Protein AF-A0A8J6DWL9-F1 (afdb_monomer_lite)

Sequence (102 aa):
MTIVRAIIVTQKTMNDPSEKLWHAGCRATQNITPTCPDTTMAVGKATPELKKTLKSAVVAVPCPLKKTVKYDDVKVVMKQGSKGPLKGILGYSEDQVVSCDF

Radius of gyration: 17.66 Å; chains: 1; bounding box: 42×32×41 Å

Foldseek 3Di:
DADDDDDDPQADCDQDDDPPDNLSSHRPVVDDRQDFDCVQVVVCVVPVVCVVQDDTDSDDDDRDDPDDDDPVVVLVVLVCCCVPPCPPNRDDDPDPDDPVVD

InterPro domains:
  IPR020829 Glyceraldehyde 3-phosphate dehydrogenase, catalytic domain [PF02800] (1-102)
  IPR020831 Glyceraldehyde/Erythrose phosphate dehydrogenase family [PTHR10836] (1-102)

Secondary structure (DSSP, 8-state):
--------TTS-SS----SS-GGGGS-TTT-------THHHHHHHHSGGGTTT----SSPPP---SS---HHHHHHHHHHHHHTTTTTT-----S---GGG-

pLDDT: mean 82.61, std 11.93, range [39.47, 94.88]

Organism: Galemys pyrenaicus (NCBI:txid202257)

Structure (mmCIF, N/CA/C/O 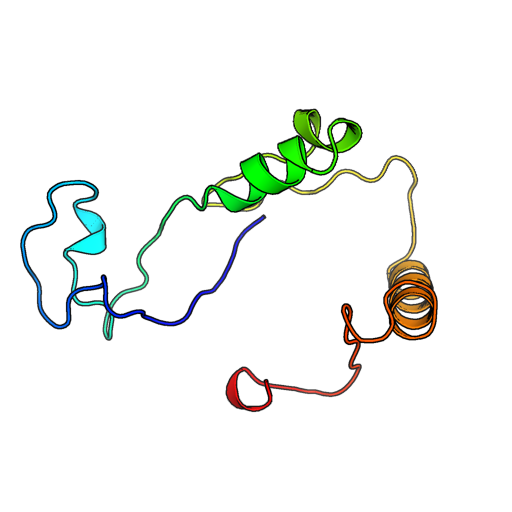backbone):
data_AF-A0A8J6DWL9-F1
#
_entry.id   AF-A0A8J6DWL9-F1
#
loop_
_atom_site.group_PDB
_atom_site.id
_atom_site.type_symbol
_atom_site.label_atom_id
_atom_site.label_alt_id
_atom_site.label_comp_id
_atom_site.label_asym_id
_atom_site.label_entity_id
_atom_site.label_seq_id
_atom_site.pdbx_PDB_ins_code
_atom_site.Cartn_x
_atom_site.Cartn_y
_atom_site.Cartn_z
_atom_site.occupancy
_atom_site.B_iso_or_equiv
_atom_site.auth_seq_id
_atom_site.auth_comp_id
_atom_site.auth_asym_id
_atom_site.auth_atom_id
_atom_site.pdbx_PDB_model_num
ATOM 1 N N . MET A 1 1 ? 6.622 3.874 8.100 1.00 74.12 1 MET A N 1
ATOM 2 C CA . MET A 1 1 ? 5.767 3.375 7.000 1.00 74.12 1 MET A CA 1
ATOM 3 C C . MET A 1 1 ? 6.626 2.559 6.053 1.00 74.12 1 MET A C 1
ATOM 5 O O . MET A 1 1 ? 7.668 3.061 5.651 1.00 74.12 1 MET A O 1
ATOM 9 N N . THR A 1 2 ? 6.184 1.353 5.708 1.00 81.38 2 THR A N 1
ATOM 10 C CA . THR A 1 2 ? 6.809 0.492 4.694 1.00 81.38 2 THR A CA 1
ATOM 11 C C . THR A 1 2 ? 5.771 0.243 3.603 1.00 81.38 2 THR A C 1
ATOM 13 O O . THR A 1 2 ? 4.615 -0.011 3.929 1.00 81.38 2 THR A O 1
ATOM 16 N N . ILE A 1 3 ? 6.157 0.368 2.331 1.00 83.38 3 ILE A N 1
ATOM 17 C CA . ILE A 1 3 ? 5.259 0.210 1.178 1.00 83.38 3 ILE A CA 1
ATOM 18 C C . ILE A 1 3 ? 5.759 -0.970 0.345 1.00 83.38 3 ILE A C 1
ATOM 20 O O . ILE A 1 3 ? 6.904 -0.954 -0.105 1.00 83.38 3 ILE A O 1
ATOM 24 N N . VAL A 1 4 ? 4.899 -1.964 0.118 1.00 88.44 4 VAL A N 1
ATOM 25 C CA . VAL A 1 4 ? 5.127 -3.010 -0.888 1.00 88.44 4 VAL A CA 1
ATOM 26 C C . VAL A 1 4 ? 4.572 -2.493 -2.212 1.00 88.44 4 VAL A C 1
ATOM 28 O O . VAL A 1 4 ? 3.410 -2.101 -2.281 1.00 88.44 4 VAL A O 1
ATOM 31 N N . ARG A 1 5 ? 5.412 -2.425 -3.248 1.00 88.56 5 ARG A N 1
ATOM 32 C CA . ARG A 1 5 ? 5.072 -1.797 -4.530 1.00 88.56 5 ARG A CA 1
ATOM 33 C C . ARG A 1 5 ? 5.336 -2.757 -5.685 1.00 88.56 5 ARG A C 1
ATOM 35 O O . ARG A 1 5 ? 6.385 -3.394 -5.718 1.00 88.56 5 ARG A O 1
ATOM 42 N N . ALA A 1 6 ? 4.422 -2.789 -6.652 1.00 91.81 6 ALA A N 1
ATOM 43 C CA . ALA A 1 6 ? 4.649 -3.448 -7.932 1.00 91.81 6 ALA A CA 1
ATOM 44 C C . ALA A 1 6 ? 5.790 -2.785 -8.729 1.00 91.81 6 ALA A C 1
ATOM 46 O O . ALA A 1 6 ? 6.108 -1.601 -8.557 1.00 91.81 6 ALA A O 1
ATOM 47 N N . ILE A 1 7 ? 6.396 -3.566 -9.621 1.00 90.62 7 ILE A N 1
ATOM 48 C CA . ILE A 1 7 ? 7.422 -3.102 -10.559 1.00 90.62 7 ILE A CA 1
ATOM 49 C C . ILE A 1 7 ? 6.801 -2.046 -11.487 1.00 90.62 7 ILE A C 1
ATOM 51 O O . ILE A 1 7 ? 5.663 -2.197 -11.925 1.00 90.62 7 ILE A O 1
ATOM 55 N N . ILE A 1 8 ? 7.536 -0.973 -11.782 1.00 89.88 8 ILE A N 1
ATOM 56 C CA . ILE A 1 8 ? 7.137 0.055 -12.750 1.00 89.88 8 ILE A CA 1
ATOM 57 C C . ILE A 1 8 ? 8.174 0.168 -13.876 1.00 89.88 8 ILE A C 1
ATOM 59 O O . ILE A 1 8 ? 9.225 -0.467 -13.857 1.00 89.88 8 ILE A O 1
ATOM 63 N N . VAL A 1 9 ? 7.880 1.008 -14.868 1.00 89.56 9 VAL A N 1
ATOM 64 C CA . VAL A 1 9 ? 8.694 1.175 -16.087 1.00 89.56 9 VAL A CA 1
ATOM 65 C C . VAL A 1 9 ? 10.149 1.569 -15.807 1.00 89.56 9 VAL A C 1
ATOM 67 O O . VAL A 1 9 ? 11.036 1.246 -16.587 1.00 89.56 9 VAL A O 1
ATOM 70 N N . THR A 1 10 ? 10.420 2.262 -14.700 1.00 86.56 10 THR A N 1
ATOM 71 C CA . THR A 1 10 ? 11.778 2.726 -14.381 1.00 86.56 10 THR A CA 1
ATOM 72 C C . THR A 1 10 ? 12.698 1.627 -13.854 1.00 86.56 10 THR A C 1
ATOM 74 O O . THR A 1 10 ? 13.910 1.834 -13.817 1.00 86.56 10 THR A O 1
ATOM 77 N N . GLN A 1 11 ? 12.161 0.491 -13.396 1.00 88.25 11 GLN A N 1
ATOM 78 C CA . GLN A 1 11 ? 12.988 -0.622 -12.934 1.00 88.25 11 GLN A CA 1
ATOM 79 C C . GLN A 1 11 ? 13.496 -1.476 -14.100 1.00 88.25 11 GLN A C 1
ATOM 81 O O . GLN A 1 11 ? 12.880 -1.573 -15.160 1.00 88.25 11 GLN A O 1
ATOM 86 N N . LYS A 1 12 ? 14.642 -2.126 -13.886 1.00 88.69 12 LYS A N 1
ATOM 87 C CA . LYS A 1 12 ? 15.358 -2.859 -14.928 1.00 88.69 12 LYS A CA 1
ATOM 88 C C . LYS A 1 12 ? 14.887 -4.312 -15.035 1.00 88.69 12 LYS A C 1
ATOM 90 O O . LYS A 1 12 ? 14.709 -5.013 -14.036 1.00 88.69 12 LYS A O 1
ATOM 95 N N . THR A 1 13 ? 14.707 -4.774 -16.275 1.00 89.62 13 THR A N 1
ATOM 96 C CA . THR A 1 13 ? 14.322 -6.168 -16.578 1.00 89.62 13 THR A CA 1
ATOM 97 C C . THR A 1 13 ? 15.501 -7.132 -16.439 1.00 89.62 13 THR A C 1
ATOM 99 O O . THR A 1 13 ? 15.313 -8.292 -16.085 1.00 89.62 13 THR A O 1
ATOM 102 N N . MET A 1 14 ? 16.716 -6.645 -16.690 1.00 89.12 14 MET A N 1
ATOM 103 C CA . MET A 1 14 ? 17.984 -7.342 -16.474 1.00 89.12 14 MET A CA 1
ATOM 104 C C . MET A 1 14 ? 18.894 -6.465 -15.618 1.00 89.12 14 MET A C 1
ATOM 106 O O . MET A 1 14 ? 18.584 -5.296 -15.403 1.00 89.12 14 MET A O 1
ATOM 110 N N . ASN A 1 15 ? 19.994 -7.025 -15.119 1.00 89.56 15 ASN A N 1
ATOM 111 C CA . ASN A 1 15 ? 20.967 -6.235 -14.374 1.00 89.56 15 ASN A CA 1
ATOM 112 C C . ASN A 1 15 ? 21.600 -5.187 -15.301 1.00 89.56 15 ASN A C 1
ATOM 114 O O . ASN A 1 15 ? 22.192 -5.552 -16.314 1.00 89.56 15 ASN A O 1
ATOM 118 N N . ASP A 1 16 ? 21.457 -3.912 -14.957 1.00 90.00 16 ASP A N 1
ATOM 119 C CA . ASP A 1 16 ? 21.868 -2.769 -15.779 1.00 90.00 16 ASP A CA 1
ATOM 120 C C . ASP A 1 16 ? 22.309 -1.619 -14.853 1.00 90.00 16 ASP A C 1
ATOM 122 O O . ASP A 1 16 ? 21.732 -1.477 -13.766 1.00 90.00 16 ASP A O 1
ATOM 126 N N . PRO A 1 17 ? 23.315 -0.795 -15.206 1.00 87.38 17 PRO A N 1
ATOM 127 C CA . PRO A 1 17 ? 23.723 0.315 -14.361 1.00 87.38 17 PRO A CA 1
ATOM 128 C C . PRO A 1 17 ? 22.572 1.278 -14.049 1.00 87.38 17 PRO A C 1
ATOM 130 O O . PRO A 1 17 ? 21.689 1.560 -14.862 1.00 87.38 17 PRO A O 1
ATOM 133 N N . SER A 1 18 ? 22.598 1.802 -12.828 1.00 84.50 18 SER A N 1
ATOM 134 C CA . SER A 1 18 ? 21.650 2.794 -12.337 1.00 84.50 18 SER A CA 1
ATOM 135 C C . SER A 1 18 ? 22.432 3.941 -11.718 1.00 84.50 18 SER A C 1
ATOM 137 O O . SER A 1 18 ? 23.176 3.742 -10.760 1.00 84.50 18 SER A O 1
ATOM 139 N N . GLU A 1 19 ? 22.255 5.143 -12.265 1.00 78.06 19 GLU A N 1
ATOM 140 C CA . GLU A 1 19 ? 23.014 6.336 -11.867 1.00 78.06 19 GLU A CA 1
ATOM 141 C C . GLU A 1 19 ? 22.693 6.810 -10.443 1.00 78.06 19 GLU A C 1
ATOM 143 O O . GLU A 1 19 ? 23.542 7.388 -9.773 1.00 78.06 19 GLU A O 1
ATOM 148 N N . LYS A 1 20 ? 21.459 6.585 -9.973 1.00 73.31 20 LYS A N 1
ATOM 149 C CA . LYS A 1 20 ? 20.968 7.144 -8.699 1.00 73.31 20 LYS A CA 1
ATOM 150 C C . LYS A 1 20 ? 21.016 6.155 -7.539 1.00 73.31 20 LYS A C 1
ATOM 152 O O . LYS A 1 20 ? 21.254 6.552 -6.404 1.00 73.31 20 LYS A O 1
ATOM 157 N N . LEU A 1 21 ? 20.723 4.881 -7.803 1.00 75.25 21 LEU A N 1
ATOM 158 C CA . LEU A 1 21 ? 20.600 3.834 -6.785 1.00 75.25 21 LEU A CA 1
ATOM 159 C C . LEU A 1 21 ? 21.086 2.507 -7.360 1.00 75.25 21 LEU A C 1
ATOM 161 O O . LEU A 1 21 ? 20.409 1.929 -8.209 1.00 75.25 21 LEU A O 1
ATOM 165 N N . TRP A 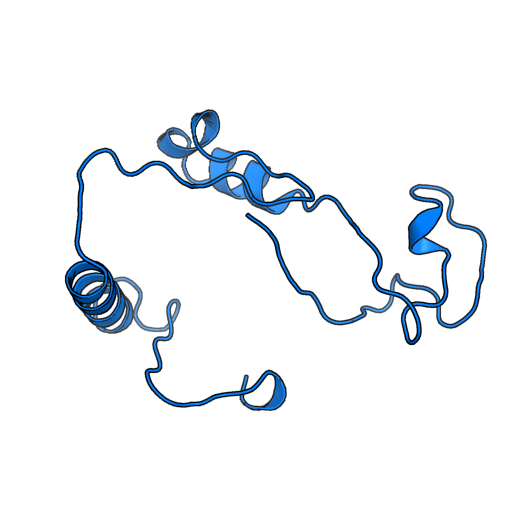1 22 ? 22.211 1.994 -6.868 1.00 80.62 22 TRP A N 1
ATOM 166 C CA . TRP A 1 22 ? 22.809 0.758 -7.380 1.00 80.62 22 TRP A CA 1
ATOM 167 C C . TRP A 1 22 ? 21.870 -0.454 -7.262 1.00 80.62 22 TRP A C 1
ATOM 169 O O . TRP A 1 22 ? 21.745 -1.230 -8.204 1.00 80.62 22 TRP A O 1
ATOM 179 N N . HIS A 1 23 ? 21.118 -0.564 -6.159 1.00 80.88 23 HIS A N 1
ATOM 180 C CA . HIS A 1 23 ? 20.128 -1.629 -5.956 1.00 80.88 23 HIS A CA 1
ATOM 181 C C . HIS A 1 23 ? 18.986 -1.611 -6.985 1.00 80.88 23 HIS A C 1
ATOM 183 O O . HIS A 1 23 ? 18.384 -2.646 -7.259 1.00 80.88 23 HIS A O 1
ATOM 189 N N . ALA A 1 24 ? 18.667 -0.444 -7.557 1.00 81.00 24 ALA A N 1
ATOM 190 C CA . ALA A 1 24 ? 17.629 -0.319 -8.582 1.00 81.00 24 ALA A CA 1
ATOM 191 C C . ALA A 1 24 ? 18.087 -0.839 -9.955 1.00 81.00 24 ALA A C 1
ATOM 193 O O . ALA A 1 24 ? 17.255 -1.036 -10.839 1.00 81.00 24 ALA A O 1
ATOM 194 N N . GLY A 1 25 ? 19.394 -1.066 -10.121 1.00 84.75 25 GLY A N 1
ATOM 195 C CA . GLY A 1 25 ? 19.971 -1.718 -11.291 1.00 84.75 25 GLY A CA 1
ATOM 196 C C . GLY A 1 25 ? 19.813 -3.238 -11.285 1.00 84.75 25 GLY A C 1
ATOM 197 O O . GLY A 1 25 ? 20.034 -3.870 -12.311 1.00 84.75 25 GLY A O 1
ATOM 198 N N . CYS A 1 26 ? 19.423 -3.844 -10.157 1.00 87.50 26 CYS A N 1
ATOM 199 C CA . CYS A 1 26 ? 19.149 -5.276 -10.084 1.00 87.50 26 CYS A CA 1
ATOM 200 C C . CYS A 1 26 ? 17.859 -5.637 -10.835 1.00 87.50 26 CYS A C 1
ATOM 202 O O . CYS A 1 26 ? 16.886 -4.881 -10.839 1.00 87.50 26 CYS A O 1
ATOM 204 N N . ARG A 1 27 ? 17.823 -6.843 -11.406 1.00 90.69 27 ARG A N 1
ATOM 205 C CA . ARG A 1 27 ? 16.649 -7.404 -12.083 1.00 90.69 27 ARG A CA 1
ATOM 206 C C . ARG A 1 27 ? 15.421 -7.422 -11.170 1.00 90.69 27 ARG A C 1
ATOM 208 O O . ARG A 1 27 ? 15.346 -8.222 -10.235 1.00 90.69 27 ARG A O 1
ATOM 215 N N . ALA A 1 28 ? 14.432 -6.592 -11.482 1.00 89.75 28 ALA A N 1
ATOM 216 C CA . ALA A 1 28 ? 13.298 -6.345 -10.595 1.00 89.75 28 ALA A CA 1
ATOM 217 C C . ALA A 1 28 ? 12.339 -7.534 -10.450 1.00 89.75 28 ALA A C 1
ATOM 219 O O . ALA A 1 28 ? 11.706 -7.692 -9.415 1.00 89.75 28 ALA A O 1
ATOM 220 N N . THR A 1 29 ? 12.253 -8.407 -11.456 1.00 91.38 29 THR A N 1
ATOM 221 C CA . THR A 1 29 ? 11.368 -9.585 -11.419 1.00 91.38 29 THR A CA 1
ATOM 222 C C . THR A 1 29 ? 11.898 -10.723 -10.546 1.00 91.38 29 THR A C 1
ATOM 224 O O . THR A 1 29 ? 11.196 -11.707 -10.349 1.00 91.38 29 THR A O 1
ATOM 227 N N . GLN A 1 30 ? 13.146 -10.637 -10.080 1.00 92.19 30 GLN A N 1
ATOM 228 C CA . GLN A 1 30 ? 13.805 -11.703 -9.316 1.00 92.19 30 GLN A CA 1
ATOM 229 C C . GLN A 1 30 ? 14.312 -11.239 -7.948 1.00 92.19 30 GLN A C 1
ATOM 231 O O . GLN A 1 30 ? 14.789 -12.063 -7.175 1.00 92.19 30 GLN A O 1
ATOM 236 N N . ASN A 1 31 ? 14.226 -9.942 -7.642 1.00 88.44 31 ASN A N 1
ATOM 237 C CA . ASN A 1 31 ? 14.805 -9.363 -6.436 1.00 88.44 31 ASN A CA 1
ATOM 238 C C . ASN A 1 31 ? 13.783 -8.520 -5.675 1.00 88.44 31 ASN A C 1
ATOM 240 O O . ASN A 1 31 ? 12.971 -7.812 -6.268 1.00 88.44 31 ASN A O 1
ATOM 244 N N . ILE A 1 32 ? 13.891 -8.533 -4.346 1.00 90.06 32 ILE A N 1
ATOM 245 C CA . ILE A 1 32 ? 13.239 -7.545 -3.486 1.00 90.06 32 ILE A CA 1
ATOM 246 C C . ILE A 1 32 ? 14.189 -6.353 -3.371 1.00 90.06 32 ILE A C 1
ATOM 248 O O . ILE A 1 32 ? 15.237 -6.447 -2.734 1.00 90.06 32 ILE A O 1
ATOM 252 N N . THR A 1 33 ? 13.831 -5.231 -3.992 1.00 86.50 33 THR A N 1
ATOM 253 C CA . THR A 1 33 ? 14.668 -4.025 -3.999 1.00 86.50 33 THR A CA 1
ATOM 254 C C . THR A 1 33 ? 14.219 -3.045 -2.910 1.00 86.50 33 THR A C 1
ATOM 256 O O . THR A 1 33 ? 13.169 -2.410 -3.062 1.00 86.50 33 THR A O 1
ATOM 259 N N . PRO A 1 34 ? 14.991 -2.859 -1.822 1.00 85.81 34 PRO A N 1
ATOM 260 C CA . PRO A 1 34 ? 14.680 -1.843 -0.825 1.00 85.81 34 PRO A CA 1
ATOM 261 C C . PRO A 1 34 ? 14.857 -0.445 -1.428 1.00 85.81 34 PRO A C 1
ATOM 263 O O . PRO A 1 34 ? 15.887 -0.124 -2.020 1.00 85.81 34 PRO A O 1
ATOM 266 N N . THR A 1 35 ? 13.846 0.406 -1.265 1.00 78.94 35 THR A N 1
ATOM 267 C CA . THR A 1 35 ? 13.885 1.815 -1.678 1.00 78.94 35 THR A CA 1
ATOM 268 C C . THR A 1 35 ? 13.316 2.690 -0.567 1.00 78.94 35 THR A C 1
ATOM 270 O O . THR A 1 35 ? 12.474 2.239 0.211 1.00 78.94 35 THR A O 1
ATOM 273 N N . CYS A 1 36 ? 13.795 3.931 -0.453 1.00 71.69 36 CYS A N 1
ATOM 274 C CA . CYS A 1 36 ? 13.246 4.893 0.501 1.00 71.69 36 CYS A CA 1
ATOM 275 C C . CYS A 1 36 ? 12.188 5.748 -0.213 1.00 71.69 36 CYS A C 1
ATOM 277 O O . CYS A 1 36 ? 12.548 6.507 -1.112 1.00 71.69 36 CYS A O 1
ATOM 279 N N . PRO A 1 37 ? 10.893 5.618 0.123 1.00 69.00 37 PRO A N 1
ATOM 280 C CA . PRO A 1 37 ? 9.854 6.423 -0.499 1.00 69.00 37 PRO A CA 1
ATOM 281 C C . PRO A 1 37 ? 9.764 7.811 0.150 1.00 69.00 37 PRO A C 1
ATOM 283 O O . PRO A 1 37 ? 9.656 7.942 1.373 1.00 69.00 37 PRO A O 1
ATOM 286 N N . ASP A 1 38 ? 9.681 8.850 -0.680 1.00 71.88 38 ASP A N 1
ATOM 287 C CA . ASP A 1 38 ? 9.484 10.241 -0.240 1.00 71.88 38 ASP A CA 1
ATOM 288 C C . ASP A 1 38 ? 8.049 10.535 0.233 1.00 71.88 38 ASP A C 1
ATOM 290 O O . ASP A 1 38 ? 7.727 11.639 0.680 1.00 71.88 38 ASP A O 1
ATOM 294 N N . THR A 1 39 ? 7.162 9.541 0.173 1.00 75.75 39 THR A N 1
ATOM 295 C CA . THR A 1 39 ? 5.735 9.671 0.481 1.00 75.75 39 THR A CA 1
ATOM 296 C C . THR A 1 39 ? 5.493 10.159 1.910 1.00 75.75 39 THR A C 1
ATOM 298 O O . THR A 1 39 ? 4.635 11.007 2.133 1.00 75.75 39 THR A O 1
ATOM 301 N N . THR A 1 40 ? 6.289 9.710 2.886 1.00 73.50 40 THR A N 1
ATOM 302 C CA . THR A 1 40 ? 6.164 10.183 4.276 1.00 73.50 40 THR A CA 1
ATOM 303 C C . THR A 1 40 ? 6.460 11.678 4.402 1.00 73.50 40 THR A C 1
ATOM 305 O O . THR A 1 40 ? 5.793 12.387 5.157 1.00 73.50 40 THR A O 1
ATOM 308 N N . MET A 1 41 ? 7.430 12.182 3.633 1.00 75.56 41 MET A N 1
ATOM 309 C CA . MET A 1 41 ? 7.751 13.609 3.615 1.00 75.56 41 MET A CA 1
ATOM 310 C C . MET A 1 41 ? 6.632 14.422 2.964 1.00 75.56 41 MET A C 1
ATOM 312 O O . MET A 1 41 ? 6.334 15.522 3.427 1.00 75.56 41 MET A O 1
ATOM 316 N N . ALA A 1 42 ? 5.987 13.882 1.926 1.00 82.06 42 ALA A N 1
ATOM 317 C CA . ALA A 1 42 ? 4.825 14.508 1.299 1.00 82.06 42 ALA A CA 1
ATOM 318 C C . ALA A 1 42 ? 3.628 14.587 2.262 1.00 82.06 42 ALA A C 1
ATOM 320 O O . ALA A 1 42 ? 3.014 15.647 2.378 1.00 82.06 42 ALA A O 1
ATOM 321 N N . VAL A 1 43 ? 3.359 13.527 3.032 1.00 80.19 43 VAL A N 1
ATOM 322 C CA . VAL A 1 43 ? 2.321 13.543 4.080 1.00 80.19 43 VAL A CA 1
ATOM 323 C C . VAL A 1 43 ? 2.632 14.600 5.141 1.00 80.19 43 VAL A C 1
ATOM 325 O O . VAL A 1 43 ? 1.755 15.373 5.507 1.00 80.19 43 VAL A O 1
ATOM 328 N N . GLY A 1 44 ? 3.889 14.719 5.577 1.00 79.56 44 GLY A N 1
ATOM 329 C CA . GLY A 1 44 ? 4.300 15.776 6.508 1.00 79.56 44 GLY A CA 1
ATOM 330 C C . GLY A 1 44 ? 4.180 17.201 5.946 1.00 79.56 44 GLY A C 1
ATOM 331 O O . GLY A 1 44 ? 4.113 18.150 6.724 1.00 79.56 44 GLY A O 1
ATOM 332 N N . LYS A 1 45 ? 4.153 17.375 4.616 1.00 83.00 45 LYS A N 1
ATOM 333 C CA . LYS A 1 45 ? 3.862 18.667 3.968 1.00 83.00 45 LYS A CA 1
ATOM 334 C C . LYS A 1 45 ? 2.357 18.943 3.901 1.00 83.00 45 LYS A C 1
ATOM 336 O O . LYS A 1 45 ? 1.952 20.064 4.182 1.00 83.00 45 LYS A O 1
ATOM 341 N N . ALA A 1 46 ? 1.550 17.939 3.557 1.00 85.06 46 ALA A N 1
ATOM 342 C CA . ALA A 1 46 ? 0.092 18.059 3.481 1.00 85.06 46 ALA A CA 1
ATOM 343 C C . ALA A 1 46 ? -0.566 18.189 4.866 1.00 85.06 46 ALA A C 1
ATOM 345 O O . ALA A 1 46 ? -1.581 18.862 5.019 1.00 85.06 46 ALA A O 1
ATOM 346 N N . THR A 1 47 ? 0.026 17.569 5.887 1.00 81.88 47 THR A N 1
ATOM 347 C CA . THR A 1 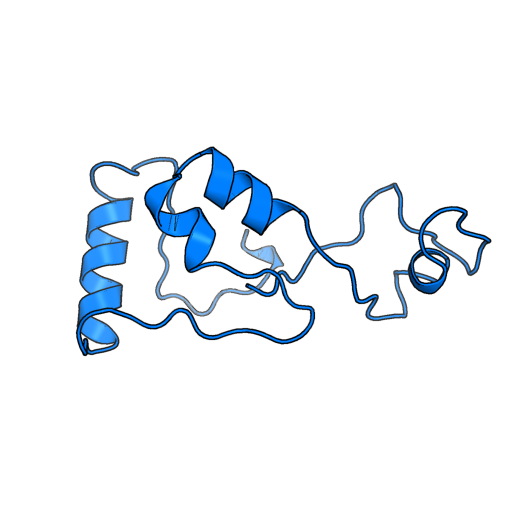47 ? -0.445 17.615 7.274 1.00 81.88 47 THR A CA 1
ATOM 348 C C . THR A 1 47 ? 0.732 17.943 8.201 1.00 81.88 47 THR A C 1
ATOM 350 O O . THR A 1 47 ? 1.386 17.039 8.732 1.00 81.88 47 THR A O 1
ATOM 353 N N . PRO A 1 48 ? 1.029 19.241 8.411 1.00 80.81 48 PRO A N 1
ATOM 354 C CA . PRO A 1 48 ? 2.204 19.697 9.160 1.00 80.81 48 PRO A CA 1
ATOM 355 C C . PRO A 1 48 ? 2.293 19.156 10.592 1.00 80.81 48 PRO A C 1
ATOM 357 O O . PRO A 1 48 ? 3.392 18.919 11.097 1.00 80.81 48 PRO A O 1
ATOM 360 N N . GLU A 1 49 ? 1.149 18.899 11.229 1.00 79.00 49 GLU A N 1
ATOM 361 C CA . GLU A 1 49 ? 1.061 18.320 12.577 1.00 79.00 49 GLU A CA 1
ATOM 362 C C . GLU A 1 49 ? 1.698 16.924 12.674 1.00 79.00 49 GLU A C 1
ATOM 364 O O . GLU A 1 49 ? 2.211 16.540 13.726 1.00 79.00 49 GLU A O 1
ATOM 369 N N . LEU A 1 50 ? 1.719 16.172 11.567 1.00 71.00 50 LEU A N 1
ATOM 370 C CA . LEU A 1 50 ? 2.259 14.811 11.499 1.00 71.00 50 LEU A CA 1
ATOM 371 C C . LEU A 1 50 ? 3.740 14.766 11.094 1.00 71.00 50 LEU A C 1
ATOM 373 O O . LEU A 1 50 ? 4.374 13.711 11.192 1.00 71.00 50 LEU A O 1
ATOM 377 N N . LYS A 1 51 ? 4.329 15.903 10.695 1.00 67.50 51 LYS A N 1
ATOM 378 C CA . LYS A 1 51 ? 5.704 15.993 10.172 1.00 67.50 51 LYS A CA 1
ATOM 379 C C . LYS A 1 51 ? 6.770 15.492 11.151 1.00 67.50 51 LYS A C 1
ATOM 381 O O . LYS A 1 51 ? 7.785 14.954 10.724 1.00 67.50 51 LYS A O 1
ATOM 386 N N . LYS A 1 52 ? 6.565 15.678 12.459 1.00 64.31 52 LYS A N 1
ATOM 387 C CA . LYS A 1 52 ? 7.526 15.250 13.496 1.00 64.31 52 LYS A CA 1
ATOM 388 C C . LYS A 1 52 ? 7.370 13.782 13.900 1.00 64.31 52 LYS A C 1
ATOM 390 O O . LYS A 1 52 ? 8.296 13.215 14.474 1.00 64.31 52 LYS A O 1
ATOM 395 N N . THR A 1 53 ? 6.222 13.178 13.604 1.00 65.25 53 THR A N 1
ATOM 396 C CA . THR A 1 53 ? 5.845 11.853 14.118 1.00 65.25 53 THR A CA 1
ATOM 397 C C . THR A 1 53 ? 6.070 10.754 13.084 1.00 65.25 53 THR A C 1
ATOM 399 O O . THR A 1 53 ? 6.384 9.622 13.444 1.00 65.25 53 THR A O 1
ATOM 402 N N . LEU A 1 54 ? 5.953 11.073 11.793 1.00 62.31 54 LEU A N 1
ATOM 403 C CA . LEU A 1 54 ? 6.120 10.105 10.714 1.00 62.31 54 LEU A CA 1
ATOM 404 C C . LEU A 1 54 ? 7.554 10.143 10.161 1.00 62.31 54 LEU A C 1
ATOM 406 O O . LEU A 1 54 ? 7.937 11.082 9.469 1.00 62.31 54 LEU A O 1
ATOM 410 N N . LYS A 1 55 ? 8.346 9.097 10.430 1.00 61.09 55 LYS A N 1
ATOM 411 C CA . LYS A 1 55 ? 9.643 8.859 9.768 1.00 61.09 55 LYS A CA 1
ATOM 412 C C . LYS A 1 55 ? 9.497 7.748 8.717 1.00 61.09 55 LYS A C 1
ATOM 414 O O . LYS A 1 55 ? 8.927 6.690 9.003 1.00 61.09 55 LYS A O 1
ATOM 419 N N . SER A 1 56 ? 9.975 7.979 7.490 1.00 55.78 56 SER A N 1
ATOM 420 C CA . SER A 1 56 ? 10.210 6.905 6.513 1.00 55.78 56 SER A CA 1
ATOM 421 C C . SER A 1 56 ? 11.461 6.142 6.937 1.00 55.78 56 SER A C 1
ATOM 423 O O . SER A 1 56 ? 12.491 6.740 7.230 1.00 55.78 56 SER A O 1
ATOM 425 N N . ALA A 1 57 ? 11.367 4.821 6.997 1.00 54.38 57 ALA A N 1
ATOM 426 C CA . ALA A 1 57 ? 12.499 3.942 7.234 1.00 54.38 57 ALA A CA 1
ATOM 427 C C . ALA A 1 57 ? 12.278 2.659 6.429 1.00 54.38 57 ALA A C 1
ATOM 429 O O . ALA A 1 57 ? 11.134 2.253 6.218 1.00 54.38 57 ALA A O 1
ATOM 430 N N . VAL A 1 58 ? 13.375 2.041 5.977 1.00 50.41 58 VAL A N 1
ATOM 4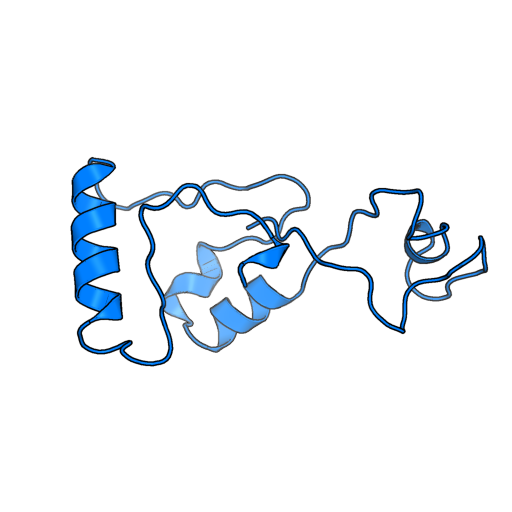31 C CA . VAL A 1 58 ? 13.369 0.758 5.246 1.00 50.41 58 VAL A CA 1
ATOM 432 C C . VAL A 1 58 ? 12.775 -0.360 6.117 1.00 50.41 58 VAL A C 1
ATOM 434 O O . VAL A 1 58 ? 12.114 -1.261 5.610 1.00 50.41 58 VAL A O 1
ATOM 437 N N . VAL A 1 59 ? 12.925 -0.239 7.439 1.00 39.47 59 VAL A N 1
ATOM 438 C CA . VAL A 1 59 ? 12.304 -1.091 8.458 1.00 39.47 59 VAL A CA 1
ATOM 439 C C . VAL A 1 59 ? 11.378 -0.227 9.315 1.00 39.47 59 VAL A C 1
ATOM 441 O O . VAL A 1 59 ? 11.742 0.878 9.713 1.00 39.47 59 VAL A O 1
ATOM 444 N N . ALA A 1 60 ? 10.153 -0.697 9.539 1.00 47.03 60 ALA A N 1
ATOM 445 C CA . ALA A 1 60 ? 9.052 0.086 10.090 1.00 47.03 60 ALA A CA 1
ATOM 446 C C . ALA A 1 60 ? 9.378 0.772 11.434 1.00 47.03 60 ALA A C 1
ATOM 448 O O . ALA A 1 60 ? 9.764 0.127 12.402 1.00 47.03 60 ALA A O 1
ATOM 449 N N . VAL A 1 61 ? 9.122 2.083 11.517 1.00 51.00 61 VAL A N 1
ATOM 450 C CA . VAL A 1 61 ? 8.951 2.798 12.793 1.00 51.00 61 VAL A CA 1
ATOM 451 C C . VAL A 1 61 ? 7.465 2.714 13.181 1.00 51.00 61 VAL A C 1
ATOM 453 O O . VAL A 1 61 ? 6.626 3.065 12.339 1.00 51.00 61 VAL A O 1
ATOM 456 N N . PRO A 1 62 ? 7.105 2.255 14.398 1.00 59.94 62 PRO A N 1
ATOM 457 C CA . PRO A 1 62 ? 5.718 2.259 14.859 1.00 59.94 62 PRO A CA 1
ATOM 458 C C . PRO A 1 62 ? 5.188 3.697 14.932 1.00 59.94 62 PRO A C 1
ATOM 460 O O . PRO A 1 62 ? 5.933 4.611 15.269 1.00 59.94 62 PRO A O 1
ATOM 463 N N . CYS A 1 63 ? 3.909 3.912 14.611 1.00 67.56 63 CYS A N 1
ATOM 464 C CA . CYS A 1 63 ? 3.239 5.193 14.852 1.00 67.56 63 CYS A CA 1
ATOM 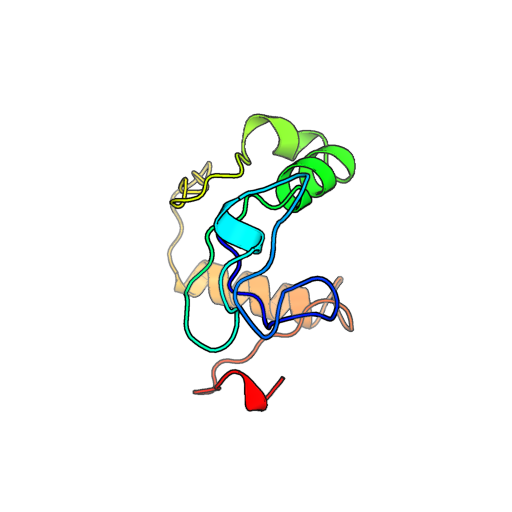465 C C . CYS A 1 63 ? 2.717 5.200 16.296 1.00 67.56 63 CYS A C 1
ATOM 467 O O . CYS A 1 63 ? 1.689 4.568 16.548 1.00 67.56 63 CYS A O 1
ATOM 469 N N . PRO A 1 64 ? 3.397 5.855 17.257 1.00 70.19 64 PRO A N 1
ATOM 470 C CA . PRO A 1 64 ? 2.928 5.873 18.633 1.00 70.19 64 PRO A CA 1
ATOM 471 C C . PRO A 1 64 ? 1.615 6.656 18.712 1.00 70.19 64 PRO A C 1
ATOM 473 O O . PRO A 1 64 ? 1.545 7.833 18.348 1.00 70.19 64 PRO A O 1
ATOM 476 N N . LEU A 1 65 ? 0.562 5.995 19.185 1.00 74.88 65 LEU A N 1
ATOM 477 C CA . LEU A 1 65 ? -0.709 6.648 19.472 1.00 74.88 65 LEU A CA 1
ATOM 478 C C . LEU A 1 65 ? -0.604 7.389 20.804 1.00 74.88 65 LEU A C 1
ATOM 480 O O . LEU A 1 65 ? -0.020 6.889 21.762 1.00 74.88 65 LEU A O 1
ATOM 484 N N . LYS A 1 66 ? -1.209 8.581 20.883 1.00 78.44 66 LYS A N 1
ATOM 485 C CA . LYS A 1 66 ? -1.263 9.360 22.135 1.00 78.44 66 LYS A CA 1
ATOM 486 C C . LYS A 1 66 ? -2.066 8.655 23.235 1.00 78.44 66 LYS A C 1
ATOM 488 O O . LYS A 1 66 ? -1.888 8.964 24.406 1.00 78.44 66 LYS A O 1
ATOM 493 N N . LYS A 1 67 ? -2.984 7.762 22.856 1.00 82.00 67 LYS A N 1
ATOM 494 C CA . LYS A 1 67 ? -3.847 6.995 23.758 1.00 82.00 67 LYS A CA 1
ATOM 495 C C . LYS A 1 67 ? -3.808 5.523 23.367 1.00 82.00 67 LYS A C 1
ATOM 497 O O . LYS A 1 67 ? -3.772 5.211 22.178 1.00 82.00 67 LYS A O 1
ATOM 502 N N . THR A 1 68 ? -3.865 4.645 24.362 1.00 83.19 68 THR A N 1
ATOM 503 C CA . THR A 1 68 ? -4.055 3.208 24.150 1.00 83.19 68 THR A CA 1
ATOM 504 C C . THR A 1 68 ? -5.462 2.963 23.619 1.00 83.19 68 THR A C 1
ATOM 506 O O . THR A 1 68 ? -6.435 3.451 24.189 1.00 83.19 68 THR A O 1
ATOM 509 N N . VAL A 1 69 ? -5.569 2.210 22.532 1.00 87.38 69 VAL A N 1
ATOM 510 C CA . VAL A 1 69 ? -6.836 1.845 21.886 1.00 87.38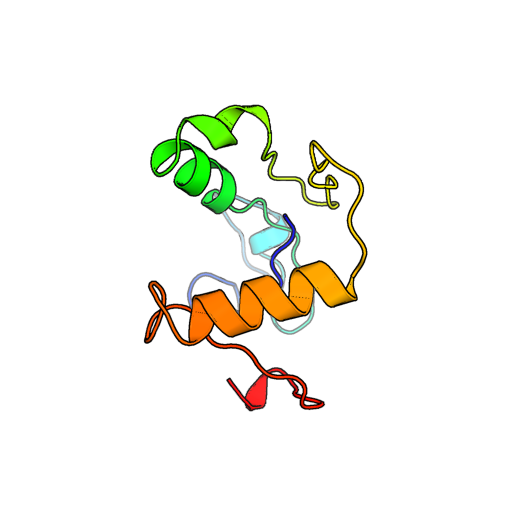 69 VAL A CA 1
ATOM 511 C C . VAL A 1 69 ? -6.783 0.384 21.471 1.00 87.38 69 VAL A C 1
ATOM 513 O O . VAL A 1 69 ? -5.702 -0.137 21.176 1.00 87.38 69 VAL A O 1
ATOM 516 N N . LYS A 1 70 ? -7.940 -0.285 21.468 1.00 90.56 70 LYS A N 1
ATOM 517 C CA . LYS A 1 70 ? -8.038 -1.667 20.997 1.00 90.56 70 LYS A CA 1
ATOM 518 C C . LYS A 1 70 ? -8.133 -1.696 19.476 1.00 90.56 70 LYS A C 1
ATOM 520 O O . LYS A 1 70 ? -8.581 -0.746 18.839 1.00 90.56 70 LYS A O 1
ATOM 525 N N . TYR A 1 71 ? -7.731 -2.820 18.893 1.00 87.75 71 TYR A N 1
ATOM 526 C CA . TYR A 1 71 ? -7.768 -3.010 17.445 1.00 87.75 71 TYR A CA 1
ATOM 527 C C . TYR A 1 71 ? -9.188 -2.882 16.871 1.00 87.75 71 TYR A C 1
ATOM 529 O O . TYR A 1 71 ? -9.374 -2.275 15.818 1.00 87.75 71 TYR A O 1
ATOM 537 N N . ASP A 1 72 ? -10.198 -3.378 17.589 1.00 90.81 72 ASP A N 1
ATOM 538 C CA . ASP A 1 72 ? -11.592 -3.291 17.146 1.00 90.81 72 ASP A CA 1
ATOM 539 C C . ASP A 1 72 ? -12.115 -1.848 17.123 1.00 90.81 72 ASP A C 1
ATOM 541 O O . ASP A 1 72 ? -12.830 -1.479 16.193 1.00 90.81 72 ASP A O 1
ATOM 545 N N . ASP A 1 73 ? -11.669 -0.991 18.049 1.00 89.94 73 ASP A N 1
ATOM 546 C CA . ASP A 1 73 ? -12.019 0.435 18.039 1.00 89.94 73 ASP A CA 1
ATOM 547 C C . ASP A 1 73 ? -11.473 1.122 16.775 1.00 89.94 73 ASP A C 1
ATOM 549 O O . ASP A 1 73 ? -12.153 1.931 16.141 1.00 89.94 73 ASP A O 1
ATOM 553 N N . VAL A 1 74 ? -10.255 0.753 16.356 1.00 89.69 74 VAL A N 1
ATOM 554 C CA . VAL A 1 74 ? -9.631 1.281 15.133 1.00 89.69 74 VAL A CA 1
ATOM 555 C C . VAL A 1 74 ? -10.407 0.845 13.889 1.00 89.69 74 VAL A C 1
ATOM 557 O O . VAL A 1 74 ? -10.648 1.674 13.009 1.00 89.69 74 VAL A O 1
ATOM 560 N N . LYS A 1 75 ? -10.850 -0.419 13.814 1.00 91.81 75 LYS A N 1
ATOM 561 C CA . LYS A 1 75 ? -11.679 -0.905 12.694 1.00 91.81 75 LYS A CA 1
ATOM 562 C C . LYS A 1 75 ? -12.967 -0.103 12.557 1.00 91.81 75 LYS A C 1
ATOM 564 O O . LYS A 1 75 ? -13.313 0.305 11.449 1.00 91.81 75 LYS A O 1
ATOM 569 N N . VAL A 1 76 ? -13.656 0.145 13.674 1.00 92.50 76 VAL A N 1
ATOM 570 C CA . VAL A 1 76 ? -14.922 0.890 13.682 1.00 92.50 76 VAL A CA 1
ATOM 571 C C . VAL A 1 76 ? -14.714 2.300 13.134 1.00 92.50 76 VAL A C 1
ATOM 573 O O . VAL A 1 76 ? -15.443 2.710 12.230 1.00 92.50 76 VAL A O 1
ATOM 576 N N . VAL A 1 77 ? -13.685 3.011 13.604 1.00 91.50 77 VAL A N 1
ATOM 577 C CA . VAL A 1 77 ? -13.371 4.369 13.130 1.00 91.50 77 VAL A CA 1
ATOM 578 C C . VAL A 1 77 ? -13.012 4.377 11.640 1.00 91.50 77 VAL A C 1
ATOM 580 O O . VAL A 1 77 ? -13.494 5.235 10.902 1.00 91.50 77 VAL A O 1
ATOM 583 N N . MET A 1 78 ? -12.226 3.406 11.163 1.00 91.75 78 MET A N 1
ATOM 584 C CA . MET A 1 78 ? -11.855 3.312 9.743 1.00 91.75 78 MET A CA 1
ATOM 585 C C . MET A 1 78 ? -13.063 3.011 8.846 1.00 91.75 78 MET A C 1
ATOM 587 O O . MET A 1 78 ? -13.226 3.640 7.799 1.00 91.75 78 MET A O 1
ATOM 591 N N . LYS A 1 79 ? -13.953 2.110 9.279 1.00 92.38 79 LYS A N 1
ATOM 592 C CA . LYS A 1 79 ? -15.193 1.759 8.568 1.00 92.38 79 LYS A CA 1
ATOM 593 C C . LYS A 1 79 ? -16.205 2.907 8.552 1.00 92.38 79 LYS A C 1
ATOM 595 O O . LYS A 1 79 ? -16.945 3.071 7.583 1.00 92.38 79 LYS A O 1
ATOM 600 N N . GLN A 1 80 ? -16.259 3.709 9.614 1.00 92.44 80 GLN A N 1
ATOM 601 C CA . GLN A 1 80 ? -17.063 4.933 9.646 1.00 92.44 80 GLN A CA 1
ATOM 602 C C . GLN A 1 80 ? -16.464 6.010 8.736 1.00 92.44 80 GLN A C 1
ATOM 604 O O . GLN A 1 80 ? -17.194 6.640 7.973 1.00 92.44 80 GLN A O 1
ATOM 609 N N . GLY A 1 81 ? -15.139 6.178 8.761 1.00 91.38 81 GLY A N 1
ATOM 610 C CA . GLY A 1 81 ? -14.418 7.118 7.905 1.00 91.38 81 GLY A CA 1
ATOM 611 C C . GLY A 1 81 ? -14.625 6.844 6.415 1.00 91.38 81 GLY A C 1
ATOM 612 O O . GLY A 1 81 ? -14.925 7.776 5.668 1.00 91.38 81 GLY A O 1
ATOM 613 N N . SER A 1 82 ? -14.547 5.573 6.000 1.00 92.88 82 SER A N 1
ATOM 614 C CA . SER A 1 82 ? -14.751 5.156 4.603 1.00 92.88 82 SER A CA 1
ATOM 615 C C . SER A 1 82 ? -16.178 5.387 4.100 1.00 92.88 82 SER A C 1
ATOM 617 O O . SER A 1 82 ? -16.383 5.684 2.926 1.00 92.88 82 SER A O 1
ATOM 619 N N . LYS A 1 83 ? -17.182 5.295 4.980 1.00 90.00 83 LYS A N 1
ATOM 620 C CA . LYS A 1 83 ? -18.589 5.566 4.634 1.00 90.00 83 LYS A CA 1
ATOM 621 C C . LYS A 1 83 ? -18.976 7.041 4.750 1.00 90.00 83 LYS A C 1
ATOM 623 O O . LYS A 1 83 ? -19.971 7.442 4.150 1.00 90.00 83 LYS A O 1
ATOM 628 N N . GLY A 1 84 ? -18.229 7.813 5.534 1.00 91.56 84 GLY A N 1
ATOM 629 C CA . GLY A 1 84 ? -18.511 9.212 5.834 1.00 91.56 84 GLY A CA 1
ATOM 630 C C . GLY A 1 84 ? -17.650 10.177 5.010 1.00 91.56 84 GLY A C 1
ATOM 631 O O . GLY A 1 84 ? -17.779 10.215 3.787 1.00 91.56 84 GLY A O 1
ATOM 632 N N . PRO A 1 85 ? -16.786 10.981 5.656 1.00 89.25 85 PRO A N 1
ATOM 633 C CA . PRO A 1 85 ? -16.094 12.098 5.009 1.00 89.25 85 PRO A CA 1
ATOM 634 C C . PRO A 1 85 ? -15.075 11.671 3.946 1.00 89.25 85 PRO A C 1
ATOM 636 O O . PRO A 1 85 ? -14.707 12.483 3.105 1.00 89.25 85 PRO A O 1
ATOM 639 N N . LEU A 1 86 ? -14.616 10.415 3.972 1.00 92.75 86 LEU A N 1
ATOM 640 C CA . LEU A 1 86 ? -13.644 9.883 3.012 1.00 92.75 86 LEU A CA 1
ATOM 641 C C . LEU A 1 86 ? -14.291 8.959 1.976 1.00 92.75 86 LEU A C 1
ATOM 643 O O . LEU A 1 86 ? -13.592 8.190 1.313 1.00 92.75 86 LEU A O 1
ATOM 647 N N . LYS A 1 87 ? -15.617 9.015 1.823 1.00 91.31 87 LYS A N 1
ATOM 648 C CA . LYS A 1 87 ? -16.332 8.208 0.836 1.00 91.31 87 LYS A CA 1
ATOM 649 C C . LYS A 1 87 ? -15.806 8.490 -0.573 1.00 91.31 87 LYS A C 1
ATOM 651 O O . LYS A 1 87 ? -15.750 9.634 -1.009 1.00 91.31 87 LYS A O 1
ATOM 656 N N . GLY A 1 88 ? -15.425 7.427 -1.277 1.00 91.75 88 GLY A N 1
ATOM 657 C CA . GLY A 1 88 ? -14.818 7.500 -2.611 1.00 91.75 88 GLY A CA 1
ATOM 658 C C . GLY A 1 88 ? -13.297 7.697 -2.616 1.00 91.75 88 GLY A C 1
ATOM 659 O O . GLY A 1 88 ? -12.690 7.570 -3.671 1.00 91.75 88 GLY A O 1
ATOM 660 N N . ILE A 1 89 ? -12.676 7.955 -1.459 1.00 92.88 89 ILE A N 1
ATOM 661 C CA . ILE A 1 89 ? -11.215 8.072 -1.302 1.00 92.88 89 ILE A CA 1
ATOM 662 C C . ILE A 1 89 ? -10.667 6.897 -0.482 1.00 92.88 89 ILE A C 1
ATOM 664 O O . ILE A 1 89 ? -9.662 6.297 -0.855 1.00 92.88 89 ILE A O 1
ATOM 668 N N . LEU A 1 90 ? -11.322 6.554 0.633 1.00 91.69 90 LEU A N 1
ATOM 669 C CA . LEU A 1 90 ? -10.926 5.456 1.515 1.00 91.69 90 LEU A CA 1
ATOM 670 C C . LEU A 1 90 ? -11.855 4.250 1.329 1.00 91.69 90 LEU A C 1
ATOM 672 O O . LEU A 1 90 ? -13.047 4.332 1.623 1.00 91.69 90 LEU A O 1
ATOM 676 N N . GLY A 1 91 ? -11.294 3.121 0.893 1.00 92.75 91 GLY A N 1
ATOM 677 C CA . GLY A 1 91 ? -11.951 1.811 0.895 1.00 92.75 91 GLY A CA 1
ATOM 678 C C . GLY A 1 91 ? -11.662 1.029 2.180 1.00 92.75 91 GLY A C 1
ATOM 679 O O . GLY A 1 91 ? -10.616 1.207 2.802 1.00 92.75 91 GLY A O 1
ATOM 680 N N . TYR A 1 92 ? -12.587 0.161 2.589 1.00 93.25 92 TYR A N 1
ATOM 681 C CA . TYR A 1 92 ? -12.420 -0.727 3.741 1.00 93.25 92 TYR A CA 1
ATOM 682 C C . TYR A 1 92 ? -13.038 -2.094 3.430 1.00 93.25 92 TYR A C 1
ATOM 684 O O . TYR A 1 92 ? -14.200 -2.146 3.027 1.00 93.25 92 TYR A O 1
ATOM 692 N N . SER A 1 93 ? -12.279 -3.171 3.635 1.00 93.00 93 SER A N 1
ATOM 693 C CA . SER A 1 93 ? -12.726 -4.559 3.465 1.00 93.00 93 SER A CA 1
ATOM 694 C C . SER A 1 93 ? -12.314 -5.398 4.682 1.00 93.00 93 SER A C 1
ATOM 696 O O . SER A 1 93 ? -11.282 -5.136 5.303 1.00 93.00 93 SER A O 1
ATOM 698 N N . GLU A 1 94 ? -13.157 -6.370 5.037 1.00 93.31 94 GLU A N 1
ATOM 699 C CA . GLU A 1 94 ? -12.906 -7.403 6.058 1.00 93.31 94 GLU A CA 1
ATOM 700 C C . GLU A 1 94 ? -12.696 -8.788 5.414 1.00 93.31 94 GLU A C 1
ATOM 702 O O . GLU A 1 94 ? -12.498 -9.777 6.120 1.00 93.31 94 GLU A O 1
ATOM 707 N N . ASP A 1 95 ? -12.733 -8.855 4.081 1.00 94.12 95 ASP A N 1
ATOM 708 C CA . ASP A 1 95 ? -12.612 -10.092 3.324 1.00 94.12 95 ASP A CA 1
ATOM 709 C C . ASP A 1 95 ? -11.144 -10.530 3.230 1.00 94.12 95 ASP A C 1
ATOM 711 O O . ASP A 1 95 ? -10.211 -9.726 3.330 1.00 94.12 95 ASP A O 1
ATOM 715 N N . GLN A 1 96 ? -10.922 -11.827 3.021 1.00 94.00 96 GLN A N 1
ATOM 716 C CA . GLN A 1 96 ? -9.584 -12.358 2.758 1.00 94.00 96 GLN A CA 1
ATOM 717 C C . GLN A 1 96 ? -9.194 -12.084 1.304 1.00 94.00 96 GLN A C 1
ATOM 719 O O . GLN A 1 96 ? -9.455 -12.891 0.418 1.00 94.00 96 GLN A O 1
ATOM 724 N N . VAL A 1 97 ? -8.584 -10.924 1.086 1.00 94.12 97 VAL A N 1
ATOM 725 C CA . VAL A 1 97 ? -8.202 -10.395 -0.229 1.00 94.12 97 VAL A CA 1
ATOM 726 C C . VAL A 1 97 ? -6.709 -10.551 -0.506 1.00 94.12 97 VAL A C 1
ATOM 728 O O . VAL A 1 97 ? -5.876 -10.546 0.409 1.00 94.12 97 VAL A O 1
ATOM 731 N N . VAL A 1 98 ? -6.360 -10.633 -1.785 1.00 93.44 98 VAL A N 1
ATOM 732 C CA . VAL A 1 98 ? -4.985 -10.632 -2.293 1.00 93.44 98 VAL A CA 1
ATOM 733 C C . VAL A 1 98 ? -4.746 -9.439 -3.219 1.00 93.44 98 VAL A C 1
ATOM 735 O O . VAL A 1 98 ? -5.652 -8.686 -3.560 1.00 93.44 98 VAL A O 1
ATOM 738 N N . SER A 1 99 ? -3.499 -9.236 -3.646 1.00 93.06 99 SER A N 1
ATOM 739 C CA . SER A 1 99 ? -3.114 -8.064 -4.445 1.00 93.06 99 SER A CA 1
ATOM 740 C C . SER A 1 99 ? -3.826 -7.937 -5.793 1.00 93.06 99 SER A C 1
ATOM 742 O O . SER A 1 99 ? -3.833 -6.848 -6.340 1.00 93.06 99 SER A O 1
ATOM 744 N N . CYS A 1 100 ? -4.358 -9.027 -6.353 1.00 93.88 100 CYS A N 1
ATOM 745 C CA . CYS A 1 100 ? -5.060 -9.013 -7.641 1.00 93.88 100 CYS A CA 1
ATOM 746 C C . CYS A 1 100 ? -6.532 -8.587 -7.531 1.00 93.88 100 CYS A C 1
ATOM 748 O O . CYS A 1 100 ? -7.162 -8.370 -8.562 1.00 93.88 100 CYS A O 1
ATOM 750 N N . ASP A 1 101 ? -7.066 -8.473 -6.312 1.00 94.88 101 ASP A N 1
ATOM 751 C CA . ASP A 1 101 ? -8.443 -8.035 -6.066 1.00 94.88 101 ASP A CA 1
ATOM 752 C C . ASP A 1 101 ? -8.584 -6.496 -6.071 1.00 94.88 101 ASP A C 1
ATOM 754 O O . ASP A 1 101 ? -9.699 -5.981 -5.963 1.00 94.88 101 ASP A O 1
ATOM 758 N N . PHE A 1 102 ? -7.466 -5.762 -6.194 1.00 90.81 102 PHE A N 1
ATOM 759 C CA . PHE A 1 102 ? -7.363 -4.296 -6.166 1.00 90.81 102 PHE A CA 1
ATOM 760 C C . PHE A 1 102 ? -6.563 -3.757 -7.355 1.00 90.81 102 PHE A C 1
ATOM 762 O O . PHE A 1 102 ? -6.880 -2.628 -7.794 1.00 90.81 102 PHE A O 1
#